Protein AF-A0A2T5YHQ6-F1 (afdb_monomer_lite)

Foldseek 3Di:
DVPPVVVVVVVVVVVVVVVLVPDDPCVNVPCDDDDHFPKDFDDDDCFKTWIARVVLLEIEIAGSAADDLVRVVVSVVSVLVCQLVSLGQYYEHECAHHDADDPVSLVVCLVVLLVSQQNGNHAEYEYAYDPVNVVVVVPDPRVVSSCVRHDDHDYDYDPDPVVSVVVSSVD

Organism: NCBI:txid1649266

Radius of gyration: 17.66 Å; chains: 1; bounding box: 57×45×40 Å

Sequence (171 aa):
MADRADNLKRRTEEDNARADRNYMPEACMAVAGKGNAERELLYHTDYVDVFYDKPNHLLLVCWRRSVKSHEYRDGIEEIGRHLLRLDVEKLLVNNQRMGVLTMDDQGWLAKISIEVISKSHLKYLAIVSSTDALQQMTNEVLDKRVKVETPPFITQYFLSEEDALEWLVAA

pLDDT: mean 79.05, std 19.51, range [37.53, 97.56]

Structure (mmCIF, N/CA/C/O backbone):
data_AF-A0A2T5YHQ6-F1
#
_entry.id   AF-A0A2T5YHQ6-F1
#
loop_
_atom_site.group_PDB
_atom_site.id
_atom_site.type_symbol
_atom_site.label_atom_id
_atom_site.label_alt_id
_atom_site.label_comp_id
_atom_site.label_asym_id
_atom_site.label_entity_id
_atom_site.label_seq_id
_atom_site.pdbx_PDB_ins_code
_atom_site.Cartn_x
_atom_site.Cartn_y
_atom_site.Cartn_z
_atom_site.occupancy
_atom_site.B_iso_or_equiv
_atom_site.auth_seq_id
_atom_site.auth_comp_id
_atom_site.auth_asym_id
_atom_site.auth_atom_id
_atom_site.pdbx_PDB_model_num
ATOM 1 N N . MET A 1 1 ? 41.956 -27.500 -10.173 1.00 53.03 1 MET A N 1
ATOM 2 C CA . MET A 1 1 ? 41.540 -26.460 -9.201 1.00 53.03 1 MET A CA 1
ATOM 3 C C . MET A 1 1 ? 40.264 -25.702 -9.602 1.00 53.03 1 MET A C 1
ATOM 5 O O . MET A 1 1 ? 39.773 -24.951 -8.774 1.00 53.03 1 MET A O 1
ATOM 9 N N . ALA A 1 2 ? 39.686 -25.914 -10.797 1.00 53.53 2 ALA A N 1
ATOM 10 C CA . ALA A 1 2 ? 38.463 -25.225 -11.242 1.00 53.53 2 ALA A CA 1
ATOM 11 C C . ALA A 1 2 ? 37.151 -25.759 -10.612 1.00 53.53 2 ALA A C 1
ATOM 13 O O . ALA A 1 2 ? 36.209 -25.003 -10.424 1.00 53.53 2 ALA A O 1
ATOM 14 N N . ASP A 1 3 ? 37.117 -27.025 -10.186 1.00 55.47 3 ASP A N 1
ATOM 15 C CA . ASP A 1 3 ? 35.894 -27.704 -9.705 1.00 55.47 3 ASP A CA 1
ATOM 16 C C . A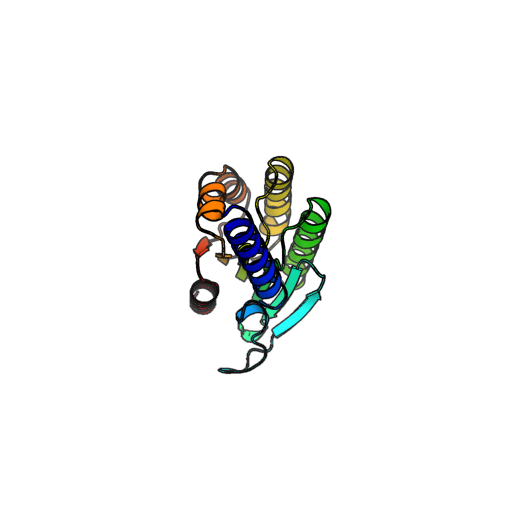SP A 1 3 ? 35.373 -27.241 -8.330 1.00 55.47 3 ASP A C 1
ATOM 18 O O . ASP A 1 3 ? 34.228 -27.484 -7.943 1.00 55.47 3 ASP A O 1
ATOM 22 N N . ARG A 1 4 ? 36.237 -26.596 -7.537 1.00 50.28 4 ARG A N 1
ATOM 23 C CA . ARG A 1 4 ? 35.934 -26.247 -6.141 1.00 50.28 4 ARG A CA 1
ATOM 24 C C . ARG A 1 4 ? 35.221 -24.898 -6.015 1.00 50.28 4 ARG A C 1
ATOM 26 O O . ARG A 1 4 ? 34.475 -24.704 -5.063 1.00 50.28 4 ARG A O 1
ATOM 33 N N . ALA A 1 5 ? 35.429 -23.999 -6.979 1.00 53.12 5 ALA A N 1
ATOM 34 C CA . ALA A 1 5 ? 34.783 -22.688 -7.028 1.00 53.12 5 ALA A CA 1
ATOM 35 C C . ALA A 1 5 ? 33.346 -22.776 -7.572 1.00 53.12 5 ALA A C 1
ATOM 37 O O . ALA A 1 5 ? 32.450 -22.130 -7.031 1.00 53.12 5 ALA A O 1
ATOM 38 N N . ASP A 1 6 ? 33.109 -23.640 -8.565 1.00 51.34 6 ASP A N 1
ATOM 39 C CA . ASP A 1 6 ? 31.773 -23.865 -9.135 1.00 51.34 6 ASP A CA 1
ATOM 40 C C . ASP A 1 6 ? 30.829 -24.575 -8.159 1.00 51.34 6 ASP A C 1
ATOM 42 O O . ASP A 1 6 ? 29.656 -24.219 -8.056 1.00 51.34 6 ASP A O 1
ATOM 46 N N . ASN A 1 7 ? 31.341 -25.525 -7.369 1.00 48.97 7 ASN A N 1
ATOM 47 C CA . ASN A 1 7 ? 30.550 -26.172 -6.318 1.00 48.97 7 ASN A CA 1
ATOM 48 C C . ASN A 1 7 ? 30.208 -25.231 -5.156 1.00 48.97 7 ASN A C 1
ATOM 50 O O . ASN A 1 7 ? 29.180 -25.418 -4.507 1.00 48.97 7 ASN A O 1
ATOM 54 N N . LEU A 1 8 ? 31.047 -24.224 -4.888 1.00 52.62 8 LEU A N 1
ATOM 55 C CA . LEU A 1 8 ? 30.758 -23.231 -3.857 1.00 52.62 8 LEU A CA 1
ATOM 56 C C . LEU A 1 8 ? 29.667 -22.265 -4.333 1.00 52.62 8 LEU A C 1
ATOM 58 O O . LEU A 1 8 ? 28.726 -22.034 -3.589 1.00 52.62 8 LEU A O 1
ATOM 62 N N . LYS A 1 9 ? 29.726 -21.794 -5.589 1.00 52.31 9 LYS A N 1
ATOM 63 C CA . LYS A 1 9 ? 28.672 -20.949 -6.181 1.00 52.31 9 LYS A CA 1
ATOM 64 C C . LYS A 1 9 ? 27.309 -21.638 -6.228 1.00 52.31 9 LYS A C 1
ATOM 66 O O . LYS A 1 9 ? 26.334 -21.041 -5.790 1.00 52.31 9 LYS A O 1
ATOM 71 N N . ARG A 1 10 ? 27.249 -22.899 -6.676 1.00 51.75 10 ARG A N 1
ATOM 72 C CA . ARG A 1 10 ? 25.983 -23.654 -6.730 1.0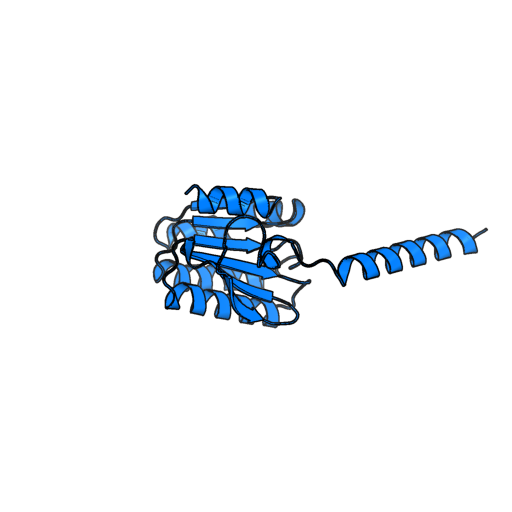0 51.75 10 ARG A CA 1
ATOM 73 C C . ARG A 1 10 ? 25.371 -23.868 -5.349 1.00 51.75 10 ARG A C 1
ATOM 75 O O . ARG A 1 10 ? 24.165 -23.741 -5.207 1.00 51.75 10 ARG A O 1
ATOM 82 N N . ARG A 1 11 ? 26.192 -24.118 -4.321 1.00 48.19 11 ARG A N 1
ATOM 83 C CA . ARG A 1 11 ? 25.707 -24.220 -2.936 1.00 48.19 11 ARG A CA 1
ATOM 84 C C . ARG A 1 11 ? 25.167 -22.895 -2.406 1.00 48.19 11 ARG A C 1
ATOM 86 O O . ARG A 1 11 ? 24.117 -22.900 -1.784 1.00 48.19 11 ARG A O 1
ATOM 93 N N . THR A 1 12 ? 25.822 -21.770 -2.694 1.00 51.66 12 THR A N 1
ATOM 94 C CA . THR A 1 12 ? 25.329 -20.448 -2.271 1.00 51.66 12 THR A CA 1
ATOM 95 C C . THR A 1 12 ? 24.036 -20.055 -2.994 1.00 51.66 12 THR A C 1
ATOM 97 O O . THR A 1 12 ? 23.150 -19.462 -2.386 1.00 51.66 12 THR A O 1
ATOM 100 N N . GLU A 1 13 ? 23.895 -20.406 -4.275 1.00 43.31 13 GLU A N 1
ATOM 101 C CA . GLU A 1 13 ? 22.670 -20.180 -5.058 1.00 43.31 13 GLU A CA 1
ATOM 102 C C . GLU A 1 13 ? 21.512 -21.079 -4.591 1.00 43.31 13 GLU A C 1
ATOM 104 O O . GLU A 1 13 ? 20.376 -20.616 -4.486 1.00 43.31 13 GLU A O 1
ATOM 109 N N . GLU A 1 14 ? 21.788 -22.339 -4.241 1.00 44.69 14 GLU A N 1
ATOM 110 C CA . GLU A 1 14 ? 20.797 -23.270 -3.686 1.00 44.69 14 GLU A CA 1
ATOM 111 C C . GLU A 1 14 ? 20.388 -22.924 -2.245 1.00 44.69 14 GLU A C 1
ATOM 113 O O . GLU A 1 14 ? 19.212 -23.076 -1.901 1.00 44.69 14 GLU A O 1
ATOM 118 N N . ASP A 1 15 ? 21.313 -22.415 -1.425 1.00 42.19 15 ASP A N 1
ATOM 119 C CA . ASP A 1 15 ? 21.030 -21.938 -0.066 1.00 42.19 15 ASP A CA 1
ATOM 120 C C . ASP A 1 15 ? 20.233 -20.620 -0.086 1.00 42.19 15 ASP A C 1
ATOM 122 O O . ASP A 1 15 ? 19.255 -20.503 0.655 1.00 42.19 15 ASP A O 1
ATOM 126 N N . ASN A 1 16 ? 20.527 -19.685 -1.002 1.00 41.44 16 ASN A N 1
ATOM 127 C CA . ASN A 1 16 ? 19.680 -18.501 -1.231 1.00 41.44 16 ASN A CA 1
ATOM 128 C C . ASN A 1 16 ? 18.282 -18.890 -1.744 1.00 41.44 16 ASN A C 1
ATOM 130 O O . ASN A 1 16 ? 17.273 -18.399 -1.241 1.00 41.44 16 ASN A O 1
ATOM 134 N N . ALA A 1 17 ? 18.190 -19.847 -2.674 1.00 40.62 17 ALA A N 1
ATOM 135 C CA . ALA A 1 17 ? 16.908 -20.351 -3.173 1.00 40.62 17 ALA A CA 1
ATOM 136 C C . ALA A 1 17 ? 16.123 -21.186 -2.138 1.00 40.62 17 ALA A C 1
ATOM 138 O O . ALA A 1 17 ? 14.933 -21.469 -2.329 1.00 40.62 17 ALA A O 1
ATOM 139 N N . ARG A 1 18 ? 16.764 -21.652 -1.058 1.00 38.84 18 ARG A N 1
ATOM 140 C CA . ARG A 1 18 ? 16.097 -22.286 0.093 1.00 38.84 18 ARG A CA 1
ATOM 141 C C . ARG A 1 18 ? 15.674 -21.269 1.148 1.00 38.84 18 ARG A C 1
ATOM 143 O O . ARG A 1 18 ? 14.595 -21.442 1.707 1.00 38.84 18 ARG A O 1
ATOM 150 N N . ALA A 1 19 ? 16.458 -20.215 1.369 1.00 41.81 19 ALA A N 1
ATOM 151 C CA . ALA A 1 19 ? 16.117 -19.126 2.283 1.00 41.81 19 ALA A CA 1
ATOM 152 C C . ALA A 1 19 ? 14.881 -18.332 1.817 1.00 41.81 19 ALA A C 1
ATOM 154 O O . ALA A 1 19 ? 14.077 -17.909 2.645 1.00 41.81 19 ALA A O 1
ATOM 155 N N . ASP A 1 20 ? 14.660 -18.214 0.505 1.00 44.91 20 ASP A N 1
ATOM 156 C CA . ASP A 1 20 ? 13.529 -17.445 -0.030 1.00 44.91 20 ASP A CA 1
ATOM 157 C C . ASP A 1 20 ? 12.180 -18.168 -0.036 1.00 44.91 20 ASP A C 1
ATOM 159 O O . ASP A 1 20 ? 11.138 -17.510 -0.043 1.00 44.91 20 ASP A O 1
ATOM 163 N N . ARG A 1 21 ? 12.171 -19.507 0.007 1.00 41.78 21 ARG A N 1
ATOM 164 C CA . ARG A 1 21 ? 10.930 -20.297 -0.099 1.00 41.78 21 ARG A CA 1
ATOM 165 C C . ARG A 1 21 ? 10.080 -20.323 1.171 1.00 41.78 21 ARG A C 1
ATOM 167 O O . ARG A 1 21 ? 8.898 -20.627 1.069 1.00 41.78 21 ARG A O 1
ATOM 174 N N . ASN A 1 22 ? 10.657 -19.982 2.324 1.00 41.16 22 ASN A N 1
ATOM 175 C CA . ASN A 1 22 ? 9.983 -20.059 3.627 1.00 41.16 22 ASN A CA 1
ATOM 176 C C . ASN A 1 22 ? 9.964 -18.739 4.408 1.00 41.16 22 ASN A C 1
ATOM 178 O O . ASN A 1 22 ? 9.472 -18.715 5.534 1.00 41.16 22 ASN A O 1
ATOM 182 N N . TYR A 1 23 ? 10.484 -17.646 3.849 1.00 44.41 23 TYR A N 1
ATOM 183 C CA . TYR A 1 23 ? 10.373 -16.349 4.504 1.00 44.41 23 TYR A CA 1
ATOM 184 C C . TYR A 1 23 ? 9.002 -15.749 4.193 1.00 44.41 23 TYR A C 1
ATOM 186 O O . TYR A 1 23 ? 8.741 -15.217 3.113 1.00 44.41 23 TYR A O 1
ATOM 194 N N . MET A 1 24 ? 8.120 -15.874 5.170 1.00 50.84 24 MET A N 1
ATOM 195 C CA . MET A 1 24 ? 6.935 -15.047 5.301 1.00 50.84 24 MET A CA 1
ATOM 196 C C . MET A 1 24 ? 7.305 -13.902 6.256 1.00 50.84 24 MET A C 1
ATOM 198 O O . MET A 1 24 ? 7.777 -14.210 7.353 1.00 50.84 24 MET A O 1
ATOM 202 N N . PRO A 1 25 ? 7.134 -12.619 5.894 1.00 55.16 25 PRO A N 1
ATOM 203 C CA . PRO A 1 25 ? 7.407 -11.527 6.826 1.00 55.16 25 PRO A CA 1
ATOM 204 C C . PRO A 1 25 ? 6.571 -11.691 8.104 1.00 55.16 25 PRO A C 1
ATOM 206 O O . PRO A 1 25 ? 5.389 -12.041 8.034 1.00 55.16 25 PRO A O 1
ATOM 209 N N . GLU A 1 26 ? 7.180 -11.468 9.271 1.00 53.34 26 GLU A N 1
ATOM 210 C CA . GLU A 1 26 ? 6.543 -11.735 10.568 1.00 53.34 26 GLU A CA 1
ATOM 211 C C . GLU A 1 26 ? 5.263 -10.929 10.766 1.00 53.34 26 GLU A C 1
ATOM 213 O O . GLU A 1 26 ? 4.309 -11.456 11.320 1.00 53.34 26 GLU A O 1
ATOM 218 N N . ALA A 1 27 ? 5.170 -9.704 10.253 1.00 53.12 27 ALA A N 1
ATOM 219 C CA . ALA A 1 27 ? 3.961 -8.903 10.387 1.00 53.12 27 ALA A CA 1
ATOM 220 C C . ALA A 1 27 ? 2.851 -9.277 9.378 1.00 53.12 27 ALA A C 1
ATOM 222 O O . ALA A 1 27 ? 1.677 -9.081 9.694 1.00 53.12 27 ALA A O 1
ATOM 223 N N . CYS A 1 28 ? 3.167 -9.973 8.283 1.00 49.28 28 CYS A N 1
ATOM 224 C CA . CYS A 1 28 ? 2.183 -10.674 7.446 1.00 49.28 28 CYS A CA 1
ATOM 225 C C . CYS A 1 28 ? 1.721 -12.004 8.081 1.00 49.28 28 CYS A C 1
ATOM 227 O O . CYS A 1 28 ? 0.641 -12.499 7.771 1.00 49.28 28 CYS A O 1
ATOM 229 N N . MET A 1 29 ? 2.522 -12.591 8.981 1.00 51.12 29 MET A N 1
ATOM 230 C CA . MET A 1 29 ? 2.200 -13.831 9.704 1.00 51.12 29 MET A CA 1
ATOM 231 C C . MET A 1 29 ? 1.695 -13.640 11.128 1.00 51.12 29 MET A C 1
ATOM 233 O O . MET A 1 29 ? 1.198 -14.613 11.691 1.00 51.12 29 MET A O 1
ATOM 237 N N . ALA A 1 30 ? 1.838 -12.457 11.729 1.00 45.12 30 ALA A N 1
ATOM 238 C CA . ALA A 1 30 ? 1.505 -12.207 13.127 1.00 45.12 30 ALA A CA 1
ATOM 239 C C . ALA A 1 30 ? -0.015 -12.202 13.321 1.00 45.12 30 ALA A C 1
ATOM 241 O O . ALA A 1 30 ? -0.662 -11.177 13.528 1.00 45.12 30 ALA A O 1
ATOM 242 N N . VAL A 1 31 ? -0.578 -13.399 13.250 1.00 45.91 31 VAL A N 1
ATOM 243 C CA . VAL A 1 31 ? -1.775 -13.826 13.936 1.00 45.91 31 VAL A CA 1
ATOM 244 C C . VAL A 1 31 ? -1.252 -14.440 15.235 1.00 45.91 31 VAL A C 1
ATOM 246 O O . VAL A 1 31 ? -0.733 -15.550 15.242 1.00 45.91 31 VAL A O 1
ATOM 249 N N . ALA A 1 32 ? -1.380 -13.680 16.323 1.00 41.69 32 ALA A N 1
ATOM 250 C CA . ALA A 1 32 ? -1.079 -14.041 17.714 1.00 41.69 32 ALA A CA 1
ATOM 251 C C . ALA A 1 32 ? 0.362 -13.835 18.241 1.00 41.69 32 ALA A C 1
ATOM 253 O O . ALA A 1 32 ? 1.289 -14.586 17.951 1.00 41.69 32 ALA A O 1
ATOM 254 N N . GLY A 1 33 ? 0.470 -12.882 19.181 1.00 38.56 33 GLY A N 1
ATOM 255 C CA . GLY A 1 33 ? 1.536 -12.778 20.188 1.00 38.56 33 GLY A CA 1
ATOM 256 C C . GLY A 1 33 ? 2.363 -11.499 20.040 1.00 38.56 33 GLY A C 1
ATOM 257 O O . GLY A 1 33 ? 3.448 -11.537 19.490 1.00 38.56 33 GLY A O 1
ATOM 258 N N . LYS A 1 34 ? 1.922 -10.316 20.470 1.00 37.53 34 LYS A N 1
ATOM 259 C CA . LYS A 1 34 ? 1.507 -9.904 21.819 1.00 37.53 34 LYS A CA 1
ATOM 260 C C . LYS A 1 34 ? 0.511 -8.748 21.674 1.00 37.53 34 LYS A C 1
ATOM 262 O O . LYS A 1 34 ? 0.848 -7.717 21.110 1.00 37.53 34 LYS A O 1
ATOM 267 N N . GLY A 1 35 ? -0.697 -8.923 22.202 1.00 40.59 35 GLY A N 1
ATOM 268 C CA . GLY A 1 35 ? -1.836 -8.049 21.916 1.00 40.59 35 GLY A CA 1
ATOM 269 C C . GLY A 1 35 ? -2.701 -8.676 20.827 1.00 40.59 35 GLY A C 1
ATOM 270 O O . GLY A 1 35 ? -2.203 -9.166 19.822 1.00 40.59 35 GLY A O 1
ATOM 271 N N . ASN A 1 36 ? -3.994 -8.775 21.088 1.00 46.09 36 ASN A N 1
ATOM 272 C CA . ASN A 1 36 ? -4.959 -9.561 20.331 1.00 46.09 36 ASN A CA 1
ATOM 273 C C . ASN A 1 36 ? -5.259 -8.907 18.962 1.00 46.09 36 ASN A C 1
ATOM 275 O O . ASN A 1 36 ? -6.294 -8.267 18.803 1.00 46.09 36 ASN A O 1
ATOM 279 N N . ALA A 1 37 ? -4.335 -8.984 18.000 1.00 56.97 37 ALA A N 1
ATOM 280 C CA . ALA A 1 37 ? -4.539 -8.438 16.661 1.00 56.97 37 ALA A CA 1
ATOM 281 C C . ALA A 1 37 ? -5.502 -9.347 15.880 1.00 56.97 37 ALA A C 1
ATOM 283 O O . ALA A 1 37 ? -5.106 -10.366 15.313 1.00 56.97 37 ALA A O 1
ATOM 284 N N . GLU A 1 38 ? -6.788 -8.994 15.885 1.00 74.56 38 GLU A N 1
ATOM 285 C CA . GLU A 1 38 ? -7.804 -9.596 15.020 1.00 74.56 38 GLU A CA 1
ATOM 286 C C . GLU A 1 38 ? -7.553 -9.170 13.568 1.00 74.56 38 GLU A C 1
ATOM 288 O O . GLU A 1 38 ? -8.143 -8.211 13.062 1.00 74.56 38 GLU A O 1
ATOM 293 N N . ARG A 1 39 ? -6.630 -9.875 12.908 1.00 86.81 39 ARG A N 1
ATOM 294 C CA . ARG A 1 39 ? -6.340 -9.706 11.485 1.00 86.81 39 ARG A CA 1
ATOM 295 C C . ARG A 1 39 ? -7.136 -10.706 10.663 1.00 86.81 39 ARG A C 1
ATOM 297 O O . ARG A 1 39 ? -7.092 -11.909 10.908 1.00 86.81 39 ARG A O 1
ATOM 304 N N . GLU A 1 40 ? -7.855 -10.195 9.677 1.00 92.19 40 GLU A N 1
ATOM 305 C CA . GLU A 1 40 ? -8.636 -10.982 8.729 1.00 92.19 40 GLU A CA 1
ATOM 306 C C . GLU A 1 40 ? -7.914 -11.023 7.380 1.00 92.19 40 GLU A C 1
ATOM 308 O O . GLU A 1 40 ? -7.621 -9.975 6.808 1.00 92.19 40 GLU A O 1
ATOM 313 N N . LEU A 1 41 ? -7.628 -12.221 6.865 1.00 94.06 41 LEU A N 1
ATOM 314 C CA . LEU A 1 41 ? -7.098 -12.398 5.512 1.00 94.06 41 LEU A CA 1
ATOM 315 C C . LEU A 1 41 ? -8.225 -12.166 4.497 1.00 94.06 41 LEU A C 1
ATOM 317 O O . LEU A 1 41 ? -9.201 -12.914 4.474 1.00 94.06 41 LEU A O 1
ATOM 321 N N . LEU A 1 42 ? -8.082 -11.139 3.663 1.00 95.44 42 LEU A N 1
ATOM 322 C CA . LEU A 1 42 ? -9.085 -10.744 2.671 1.00 95.44 42 LEU A CA 1
ATOM 323 C C . LEU A 1 42 ? -8.795 -11.297 1.278 1.00 95.44 42 LEU A C 1
ATOM 325 O O . LEU A 1 42 ? -9.724 -11.624 0.542 1.00 95.44 42 LEU A O 1
ATOM 329 N N . TYR A 1 43 ? -7.514 -11.381 0.920 1.00 95.69 43 TYR A N 1
ATOM 330 C CA . TYR A 1 43 ? -7.062 -11.832 -0.389 1.00 95.69 43 TYR A CA 1
ATOM 331 C C . TYR A 1 43 ? -5.723 -12.551 -0.263 1.00 95.69 43 TYR A C 1
ATOM 333 O O . TYR A 1 43 ? -4.847 -12.110 0.481 1.00 95.69 43 TYR A O 1
ATOM 341 N N . HIS A 1 44 ? -5.583 -13.662 -0.983 1.00 94.94 44 HIS A N 1
ATOM 342 C CA . HIS A 1 44 ? -4.392 -14.500 -0.960 1.00 94.94 44 HIS A CA 1
ATOM 343 C C . HIS A 1 44 ? -4.099 -15.060 -2.346 1.00 94.94 44 HIS A C 1
ATOM 345 O O . HIS A 1 44 ? -4.950 -15.714 -2.956 1.00 94.94 44 HIS A O 1
ATOM 351 N N . THR A 1 45 ? -2.863 -14.867 -2.793 1.00 95.69 45 THR A N 1
ATOM 352 C CA . THR A 1 45 ? -2.271 -15.560 -3.937 1.00 95.69 45 THR A CA 1
ATOM 353 C C . THR A 1 45 ? -0.860 -16.024 -3.597 1.00 95.69 45 THR A C 1
ATOM 355 O O . THR A 1 45 ? -0.326 -15.774 -2.516 1.00 95.69 45 THR A O 1
ATOM 358 N N . ASP A 1 46 ? -0.198 -16.679 -4.548 1.00 94.00 46 ASP A N 1
ATOM 359 C CA . ASP A 1 46 ? 1.220 -16.999 -4.421 1.00 94.00 46 ASP A CA 1
ATOM 360 C C . ASP A 1 46 ? 2.130 -15.752 -4.480 1.00 94.00 46 ASP A C 1
ATOM 362 O O . ASP A 1 46 ? 3.316 -15.855 -4.162 1.00 94.00 46 ASP A O 1
ATOM 366 N N . TYR A 1 47 ? 1.596 -14.579 -4.852 1.00 92.94 47 TYR A N 1
ATOM 367 C CA . TYR A 1 47 ? 2.349 -13.333 -5.010 1.00 92.94 47 TYR A CA 1
ATOM 368 C C . TYR A 1 47 ? 1.956 -12.192 -4.069 1.00 92.94 47 TYR A C 1
ATOM 370 O O . TYR A 1 47 ? 2.802 -11.330 -3.832 1.00 92.94 47 TYR A O 1
ATOM 378 N N . VAL A 1 48 ? 0.742 -12.160 -3.515 1.00 95.88 48 VAL A N 1
ATOM 379 C CA . VAL A 1 48 ? 0.324 -11.104 -2.582 1.00 95.88 48 VAL A CA 1
ATOM 380 C C . VAL A 1 48 ? -0.650 -11.624 -1.531 1.00 95.88 48 VAL A C 1
ATOM 382 O O . VAL A 1 48 ? -1.539 -12.421 -1.829 1.00 95.88 48 VAL A O 1
ATOM 385 N N . ASP A 1 49 ? -0.490 -11.123 -0.311 1.00 95.81 49 ASP A N 1
ATOM 386 C CA . ASP A 1 49 ? -1.478 -11.245 0.757 1.00 95.81 49 ASP A CA 1
ATOM 387 C C . ASP A 1 49 ? -2.038 -9.868 1.111 1.00 95.81 49 ASP A C 1
ATOM 389 O O . ASP A 1 49 ? -1.296 -8.881 1.155 1.00 95.81 49 ASP A O 1
ATOM 393 N N . VAL A 1 50 ? -3.338 -9.812 1.400 1.00 96.25 50 VAL A N 1
ATOM 394 C CA . VAL A 1 50 ? -4.011 -8.612 1.905 1.00 96.25 50 VAL A CA 1
ATOM 395 C C . VAL A 1 50 ? -4.743 -8.950 3.194 1.00 96.25 50 VAL A C 1
ATOM 397 O O . VAL A 1 50 ? -5.626 -9.812 3.210 1.00 96.25 50 VAL A O 1
ATOM 400 N N . PHE A 1 51 ? -4.413 -8.235 4.264 1.00 95.69 51 PHE A N 1
ATOM 401 C CA . PHE A 1 51 ? -5.021 -8.395 5.580 1.00 95.69 51 PHE A CA 1
ATOM 402 C C . PHE A 1 51 ? -5.722 -7.120 6.017 1.00 95.69 51 PHE A C 1
ATOM 404 O O . PHE A 1 51 ? -5.265 -6.017 5.725 1.00 95.69 51 PHE A O 1
ATOM 411 N N . TYR A 1 52 ? -6.789 -7.276 6.788 1.00 95.31 52 TYR A N 1
ATOM 412 C CA . TYR A 1 52 ? -7.428 -6.184 7.501 1.00 95.31 52 TYR A CA 1
ATOM 413 C C . TYR A 1 52 ? -7.251 -6.345 9.003 1.00 95.31 52 TYR A C 1
ATOM 415 O O . TYR A 1 52 ? -7.710 -7.319 9.597 1.00 95.31 52 TYR A O 1
ATOM 423 N N . ASP A 1 53 ? -6.584 -5.371 9.605 1.00 93.31 53 ASP A N 1
ATOM 424 C CA . ASP A 1 53 ? -6.416 -5.225 11.041 1.00 93.31 53 ASP A CA 1
ATOM 425 C C . ASP A 1 53 ? -7.560 -4.354 11.570 1.00 93.31 53 ASP A C 1
ATOM 427 O O . ASP A 1 53 ? -7.545 -3.124 11.458 1.00 93.31 53 ASP A O 1
ATOM 431 N N . LYS A 1 54 ? -8.598 -5.022 12.092 1.00 90.62 54 LYS A N 1
ATOM 432 C CA . LYS A 1 54 ? -9.825 -4.370 12.574 1.00 90.62 54 LYS A CA 1
ATOM 433 C C . LYS A 1 54 ? -9.556 -3.373 13.703 1.00 90.62 54 LYS A C 1
ATOM 435 O O . LYS A 1 54 ? -10.052 -2.252 13.587 1.00 90.62 54 LYS A O 1
ATOM 440 N N . PRO A 1 55 ? -8.796 -3.721 14.764 1.00 90.75 55 PRO A N 1
ATOM 441 C CA . PRO A 1 55 ? -8.532 -2.793 15.863 1.00 90.75 55 PRO A CA 1
ATOM 442 C C . PRO A 1 55 ? -7.871 -1.487 15.423 1.00 90.75 55 PRO A C 1
ATOM 444 O O . PRO A 1 55 ? -8.195 -0.431 15.960 1.00 90.75 55 PRO A O 1
ATOM 447 N N . ASN A 1 56 ? -6.967 -1.557 14.443 1.00 90.88 56 ASN A N 1
ATOM 448 C CA . ASN A 1 56 ? -6.205 -0.400 13.975 1.00 90.88 56 ASN A CA 1
ATOM 449 C C . ASN A 1 56 ? -6.810 0.276 12.737 1.00 90.88 56 ASN A C 1
ATOM 451 O O . ASN A 1 56 ? -6.257 1.267 12.260 1.00 90.88 56 ASN A O 1
ATOM 455 N N . HIS A 1 57 ? -7.919 -0.258 12.215 1.00 93.12 57 HIS A N 1
ATOM 456 C CA . HIS A 1 57 ? -8.560 0.177 10.976 1.00 93.12 57 HIS A CA 1
ATOM 457 C C . HIS A 1 57 ? -7.554 0.333 9.819 1.00 93.12 57 HIS A C 1
ATOM 459 O O . HIS A 1 57 ? -7.473 1.362 9.146 1.00 93.12 57 HIS A O 1
ATOM 465 N N . LEU A 1 58 ? -6.741 -0.711 9.641 1.00 95.06 58 LEU A N 1
ATOM 466 C CA . LEU A 1 58 ? -5.542 -0.723 8.806 1.00 95.06 58 LEU A CA 1
ATOM 467 C C . LEU A 1 58 ? -5.602 -1.874 7.800 1.00 95.06 58 LEU A C 1
ATOM 469 O O . LEU A 1 58 ? -5.870 -3.018 8.167 1.00 95.06 58 LEU A O 1
ATOM 473 N N . LEU A 1 59 ? -5.296 -1.583 6.538 1.00 96.50 59 LEU A N 1
ATOM 474 C CA . LEU A 1 59 ? -5.054 -2.598 5.515 1.00 96.50 59 LEU A CA 1
ATOM 475 C C . LEU A 1 59 ? -3.548 -2.867 5.392 1.00 96.50 59 LEU A C 1
ATOM 477 O O . LEU A 1 59 ? -2.755 -1.933 5.277 1.00 96.50 59 LEU A O 1
ATOM 481 N N . LEU A 1 60 ? -3.155 -4.138 5.404 1.00 96.00 60 LEU A N 1
ATOM 482 C CA . LEU A 1 60 ? -1.772 -4.572 5.228 1.00 96.00 60 LEU A CA 1
ATOM 483 C C . LEU A 1 60 ? -1.648 -5.343 3.922 1.00 96.00 60 LEU A C 1
ATOM 485 O O . LEU A 1 60 ? -2.433 -6.253 3.660 1.00 96.00 60 LEU A O 1
ATOM 489 N N . VAL A 1 61 ? -0.645 -4.993 3.128 1.00 96.00 61 VAL A N 1
ATOM 490 C CA . VAL A 1 61 ? -0.349 -5.617 1.842 1.00 96.00 61 VAL A CA 1
ATOM 491 C C . VAL A 1 61 ? 1.063 -6.164 1.870 1.00 96.00 61 VAL A C 1
ATOM 493 O O . VAL A 1 61 ? 2.009 -5.427 2.147 1.00 96.00 61 VAL A O 1
ATOM 496 N N . CYS A 1 62 ? 1.208 -7.434 1.511 1.00 94.62 62 CYS A N 1
ATOM 497 C CA . CYS A 1 62 ? 2.488 -8.122 1.514 1.00 94.62 62 CYS A CA 1
ATOM 498 C C . CYS A 1 62 ? 2.754 -8.785 0.168 1.00 94.62 62 CYS A C 1
ATOM 500 O O . CYS A 1 62 ? 2.157 -9.816 -0.142 1.00 94.62 62 CYS A O 1
ATOM 502 N N . TRP A 1 63 ? 3.680 -8.236 -0.619 1.00 93.88 63 TRP A N 1
ATOM 503 C CA . TRP A 1 63 ? 4.160 -8.913 -1.823 1.00 93.88 63 TRP A CA 1
ATOM 504 C C . TRP A 1 63 ? 5.128 -10.031 -1.435 1.00 93.88 63 TRP A C 1
ATOM 506 O O . TRP A 1 63 ? 6.057 -9.831 -0.654 1.00 93.88 63 TRP A O 1
ATOM 516 N N . ARG A 1 64 ? 4.905 -11.232 -1.969 1.00 91.75 64 ARG A N 1
ATOM 517 C CA . ARG A 1 64 ? 5.553 -12.476 -1.519 1.00 91.75 64 ARG A CA 1
ATOM 518 C C . ARG A 1 64 ? 6.758 -12.878 -2.364 1.00 91.75 64 ARG A C 1
ATOM 520 O O . ARG A 1 64 ? 7.609 -13.636 -1.903 1.00 91.75 64 ARG A O 1
ATOM 527 N N . ARG A 1 65 ? 6.813 -12.390 -3.601 1.00 92.44 65 ARG A N 1
ATOM 528 C CA . ARG A 1 65 ? 7.853 -12.668 -4.597 1.00 92.44 65 ARG A CA 1
ATOM 529 C C . ARG A 1 65 ? 7.846 -11.595 -5.677 1.00 92.44 65 ARG A C 1
ATOM 531 O O . ARG A 1 65 ? 6.905 -10.804 -5.749 1.00 92.44 65 ARG A O 1
ATOM 538 N N . SER A 1 66 ? 8.847 -11.636 -6.555 1.00 91.25 66 SER A N 1
ATOM 539 C CA . SER A 1 66 ? 8.850 -10.799 -7.748 1.00 91.25 66 SER A CA 1
ATOM 540 C C . SER A 1 66 ? 7.607 -11.078 -8.586 1.00 91.25 66 SER A C 1
ATOM 542 O O . SER A 1 66 ? 7.252 -12.244 -8.806 1.00 91.25 66 SER A O 1
ATOM 544 N N . VAL A 1 67 ? 6.957 -10.016 -9.054 1.00 92.19 67 VAL A N 1
ATOM 545 C CA . VAL A 1 67 ? 5.697 -10.100 -9.800 1.00 92.19 67 VAL A CA 1
ATOM 546 C C . VAL A 1 67 ? 5.858 -9.723 -11.260 1.00 92.19 67 VAL A C 1
ATOM 548 O O . VAL A 1 67 ? 6.706 -8.917 -11.640 1.00 92.19 6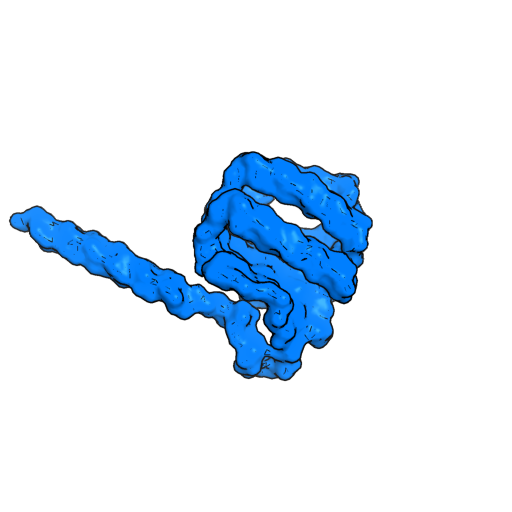7 VAL A O 1
ATOM 551 N N . LYS A 1 68 ? 5.013 -10.316 -12.099 1.00 95.44 68 LYS A N 1
ATOM 552 C CA . LYS A 1 68 ? 4.791 -9.865 -13.474 1.00 95.44 68 LYS A CA 1
ATOM 553 C C . LYS A 1 68 ? 3.779 -8.722 -13.477 1.00 95.44 68 LYS A C 1
ATOM 555 O O . LYS A 1 68 ? 2.941 -8.634 -12.588 1.00 95.44 68 LYS A O 1
ATOM 560 N N . SER A 1 69 ? 3.782 -7.908 -14.531 1.00 94.56 69 SER A N 1
ATOM 561 C CA . SER A 1 69 ? 2.877 -6.756 -14.652 1.00 94.56 69 SER A CA 1
ATOM 562 C C . SER A 1 69 ? 1.395 -7.096 -14.460 1.00 94.56 69 SER A C 1
ATOM 564 O O . SER A 1 69 ? 0.687 -6.329 -13.825 1.00 94.56 69 SER A O 1
ATOM 566 N N . HIS A 1 70 ? 0.912 -8.240 -14.961 1.00 97.25 70 HIS A N 1
ATOM 567 C CA . HIS A 1 70 ? -0.490 -8.629 -14.747 1.00 97.25 70 HIS A CA 1
ATOM 568 C C . HIS A 1 70 ? -0.772 -8.967 -13.276 1.00 97.25 70 HIS A C 1
ATOM 570 O O . HIS A 1 70 ? -1.704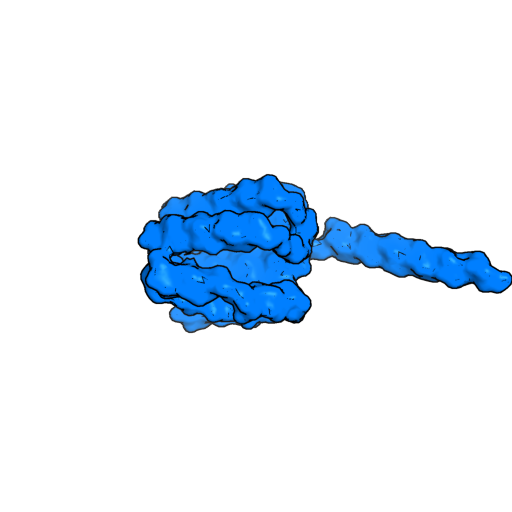 -8.420 -12.711 1.00 97.25 70 HIS A O 1
ATOM 576 N N . GLU A 1 71 ? 0.089 -9.756 -12.626 1.00 97.19 71 GLU A N 1
ATOM 577 C CA . GLU A 1 71 ? -0.035 -10.095 -11.198 1.00 97.19 71 GLU A CA 1
ATOM 578 C C . GLU A 1 71 ? 0.003 -8.836 -10.322 1.00 97.19 71 GLU A C 1
ATOM 580 O O . GLU A 1 71 ? -0.757 -8.712 -9.361 1.00 97.19 71 GLU A O 1
ATOM 585 N N . TYR A 1 72 ? 0.869 -7.882 -10.679 1.00 95.00 72 TYR A N 1
ATOM 586 C CA . TYR A 1 72 ? 0.964 -6.593 -10.007 1.00 95.00 72 TYR A CA 1
ATOM 587 C C . TYR A 1 72 ? -0.333 -5.789 -10.126 1.00 95.00 72 TYR A C 1
ATOM 589 O O . TYR A 1 72 ? -0.869 -5.325 -9.120 1.00 95.00 72 TYR A O 1
ATOM 597 N N . ARG A 1 73 ? -0.853 -5.636 -11.348 1.00 96.69 73 ARG A N 1
ATOM 598 C CA . ARG A 1 73 ? -2.079 -4.869 -11.595 1.00 96.69 73 ARG A CA 1
ATOM 599 C C . ARG A 1 73 ? -3.281 -5.507 -10.920 1.00 96.69 73 ARG A C 1
ATOM 601 O O . ARG A 1 73 ? -3.994 -4.804 -10.212 1.00 96.69 73 ARG A O 1
ATOM 608 N N . ASP A 1 74 ? -3.423 -6.823 -11.047 1.00 97.56 74 ASP A N 1
ATOM 609 C CA . ASP A 1 74 ? -4.477 -7.587 -10.382 1.00 97.56 74 ASP A CA 1
ATOM 610 C C . ASP A 1 74 ? -4.408 -7.368 -8.862 1.00 97.56 74 ASP A C 1
ATOM 612 O O . ASP A 1 74 ? -5.401 -7.015 -8.234 1.00 97.56 74 ASP A O 1
ATOM 616 N N . GLY A 1 75 ? -3.216 -7.480 -8.259 1.00 96.56 75 GLY A N 1
ATOM 617 C CA . GLY A 1 75 ? -3.032 -7.228 -6.828 1.00 96.56 75 GLY A CA 1
ATOM 618 C C . GLY A 1 75 ? -3.392 -5.797 -6.409 1.00 96.56 75 GLY A C 1
ATOM 619 O O . GLY A 1 75 ? -4.102 -5.611 -5.424 1.00 96.56 75 GLY A O 1
ATOM 620 N N . ILE A 1 76 ? -2.955 -4.779 -7.156 1.00 96.00 76 ILE A N 1
ATOM 621 C CA . ILE A 1 76 ? -3.273 -3.368 -6.872 1.00 96.00 76 ILE A CA 1
ATOM 622 C C . ILE A 1 76 ? -4.772 -3.082 -6.998 1.00 96.00 76 ILE A C 1
ATOM 624 O O . ILE A 1 76 ? -5.323 -2.347 -6.175 1.00 96.00 76 ILE A O 1
ATOM 628 N N . GLU A 1 77 ? -5.446 -3.667 -7.985 1.00 97.00 77 GLU A N 1
ATOM 629 C CA . GLU A 1 77 ? -6.895 -3.542 -8.129 1.00 97.00 77 GLU A CA 1
ATOM 630 C C . GLU A 1 77 ? -7.624 -4.155 -6.927 1.00 97.00 77 GLU A C 1
ATOM 632 O O . GLU A 1 77 ? -8.502 -3.506 -6.355 1.00 97.00 77 GLU A O 1
ATOM 637 N N . GLU A 1 78 ? -7.218 -5.342 -6.465 1.00 97.50 78 GLU A N 1
ATOM 638 C CA . GLU A 1 78 ? -7.778 -5.964 -5.257 1.00 97.50 78 GLU A CA 1
ATOM 639 C C . GLU A 1 78 ? -7.584 -5.107 -4.004 1.00 97.50 78 GLU A C 1
ATOM 641 O O . GLU A 1 78 ? -8.528 -4.884 -3.238 1.00 97.50 78 GLU A O 1
ATOM 646 N N . ILE A 1 79 ? -6.381 -4.563 -3.822 1.00 96.56 79 ILE A N 1
ATOM 647 C CA . ILE A 1 79 ? -6.066 -3.651 -2.718 1.00 96.56 79 ILE A CA 1
ATOM 648 C C . ILE A 1 79 ? -6.980 -2.426 -2.777 1.00 96.56 79 ILE A C 1
ATOM 650 O O . ILE A 1 79 ? -7.582 -2.066 -1.767 1.00 96.56 79 ILE A O 1
ATOM 654 N N . GLY A 1 80 ? -7.144 -1.820 -3.957 1.00 96.12 80 GLY A N 1
ATOM 655 C CA . GLY A 1 80 ? -8.029 -0.675 -4.156 1.00 96.12 80 GLY A CA 1
ATOM 656 C C . GLY A 1 80 ? -9.491 -0.990 -3.833 1.00 96.12 80 GLY A C 1
ATOM 657 O O . GLY A 1 80 ? -10.156 -0.200 -3.160 1.00 96.12 80 GLY A O 1
ATOM 658 N N . ARG A 1 81 ? -9.993 -2.169 -4.226 1.00 97.12 81 ARG A N 1
ATOM 659 C CA . ARG A 1 81 ? -11.353 -2.613 -3.868 1.00 97.12 81 ARG A CA 1
ATOM 660 C C . ARG A 1 81 ? -11.527 -2.743 -2.361 1.00 97.12 81 ARG A C 1
ATOM 662 O O . ARG A 1 81 ? -12.554 -2.319 -1.832 1.00 97.12 81 ARG A O 1
ATOM 669 N N . HIS A 1 82 ? -10.551 -3.317 -1.662 1.00 97.00 82 HIS A N 1
ATOM 670 C CA . HIS A 1 82 ? -10.611 -3.457 -0.210 1.00 97.00 82 HIS A CA 1
ATOM 671 C C . HIS A 1 82 ? -10.483 -2.121 0.516 1.00 97.00 82 HIS A C 1
ATOM 673 O O . HIS A 1 82 ? -11.255 -1.890 1.446 1.00 97.00 82 HIS A O 1
ATOM 679 N N . LEU A 1 83 ? -9.597 -1.236 0.051 1.00 95.44 83 LEU A N 1
ATOM 680 C CA . LEU A 1 83 ? -9.426 0.112 0.587 1.00 95.44 83 LEU A CA 1
ATOM 681 C C . LEU A 1 83 ? -10.750 0.888 0.557 1.00 95.44 83 LEU A C 1
ATOM 683 O O . LEU A 1 83 ? -11.180 1.410 1.579 1.00 95.44 83 LEU A O 1
ATOM 687 N N . LEU A 1 84 ? -11.430 0.893 -0.594 1.00 95.75 84 LEU A N 1
ATOM 688 C CA . LEU A 1 84 ? -12.703 1.597 -0.774 1.00 95.75 84 LEU A CA 1
ATOM 689 C C . LEU A 1 84 ? -13.862 0.939 -0.019 1.00 95.75 84 LEU A C 1
ATOM 691 O O . LEU A 1 84 ? -14.710 1.626 0.536 1.00 95.75 84 LEU A O 1
ATOM 695 N N . ARG A 1 85 ? -13.930 -0.398 -0.008 1.00 96.94 85 ARG A N 1
ATOM 696 C CA . ARG A 1 85 ? -15.041 -1.130 0.624 1.00 96.94 85 ARG A CA 1
ATOM 697 C C . ARG A 1 85 ? -15.014 -1.037 2.147 1.00 96.94 85 ARG A C 1
ATOM 699 O O . ARG A 1 85 ? -16.074 -1.019 2.765 1.00 96.94 85 ARG A O 1
ATOM 706 N N . LEU A 1 86 ? -13.823 -1.097 2.740 1.00 95.44 86 LEU A N 1
ATOM 707 C CA . LEU A 1 86 ? -13.641 -1.079 4.194 1.00 95.44 86 LEU A CA 1
ATOM 708 C C . LEU A 1 86 ? -13.486 0.327 4.756 1.00 95.44 86 LEU A C 1
ATOM 710 O O . LEU A 1 86 ? -13.571 0.486 5.968 1.00 95.44 86 LEU A O 1
ATOM 714 N N . ASP A 1 87 ? -13.279 1.301 3.874 1.00 94.00 87 ASP A N 1
ATOM 715 C CA . ASP A 1 87 ? -13.135 2.711 4.202 1.00 94.00 87 ASP A CA 1
ATOM 716 C C . ASP A 1 87 ? -11.981 3.019 5.166 1.00 94.00 87 ASP A C 1
ATOM 718 O O . ASP A 1 87 ? -12.068 3.894 6.020 1.00 94.00 87 ASP A O 1
ATOM 722 N N . VAL A 1 88 ? -10.884 2.266 5.034 1.00 94.12 88 VAL A N 1
ATOM 723 C CA . VAL A 1 88 ? -9.744 2.372 5.950 1.00 94.12 88 VAL A CA 1
ATOM 724 C C . VAL A 1 88 ? -8.961 3.665 5.748 1.00 94.12 88 VAL A C 1
ATOM 726 O O . VAL A 1 88 ? -8.745 4.137 4.630 1.00 94.12 88 VAL A O 1
ATOM 729 N N . GLU A 1 89 ? -8.435 4.188 6.851 1.00 95.44 89 GLU A N 1
ATOM 730 C CA . GLU A 1 89 ? -7.635 5.416 6.850 1.00 95.44 89 GLU A CA 1
ATOM 731 C C . GLU A 1 89 ? -6.131 5.143 6.726 1.00 95.44 89 GLU A C 1
ATOM 733 O O . GLU A 1 89 ? -5.338 6.062 6.495 1.00 95.44 89 GLU A O 1
ATOM 738 N N . LYS A 1 90 ? -5.722 3.884 6.903 1.00 96.56 90 LYS A N 1
ATOM 739 C CA . LYS A 1 90 ? -4.323 3.476 7.023 1.00 96.56 90 LYS A CA 1
ATOM 740 C C . LYS A 1 90 ? -4.026 2.315 6.081 1.00 96.56 90 LYS A C 1
ATOM 742 O O . LYS A 1 90 ? -4.783 1.342 6.022 1.00 96.56 90 LYS A O 1
ATOM 747 N N . LEU A 1 91 ? -2.905 2.408 5.373 1.00 96.38 91 LEU A N 1
ATOM 748 C CA . LEU A 1 91 ? -2.421 1.381 4.455 1.00 96.38 91 LEU A CA 1
ATOM 749 C C . LEU A 1 91 ? -0.925 1.145 4.668 1.00 96.38 91 LEU A C 1
ATOM 751 O O . LEU A 1 91 ? -0.127 2.079 4.581 1.00 96.38 91 LEU A O 1
ATOM 755 N N . LEU A 1 92 ? -0.547 -0.111 4.890 1.00 95.81 92 LEU A N 1
ATOM 756 C CA . LEU A 1 92 ? 0.834 -0.576 4.820 1.00 95.81 92 LEU A CA 1
ATOM 757 C C . LEU A 1 92 ? 1.031 -1.386 3.542 1.00 95.81 92 LEU A C 1
ATOM 759 O O . LEU A 1 92 ? 0.278 -2.322 3.281 1.00 95.81 92 LEU A O 1
ATOM 763 N N . VAL A 1 93 ? 2.076 -1.069 2.779 1.00 94.56 93 VAL A N 1
ATOM 764 C CA . VAL A 1 93 ? 2.491 -1.841 1.604 1.00 94.56 93 VAL A CA 1
ATOM 765 C C . VAL A 1 93 ? 3.933 -2.303 1.768 1.00 94.56 93 VAL A C 1
ATOM 767 O O . VAL A 1 93 ? 4.857 -1.491 1.717 1.00 94.56 93 VAL A O 1
ATOM 770 N N . ASN A 1 94 ? 4.137 -3.610 1.929 1.00 93.69 94 ASN A N 1
ATOM 771 C CA . ASN A 1 94 ? 5.458 -4.223 1.931 1.00 93.69 94 ASN A CA 1
ATOM 772 C C . ASN A 1 94 ? 5.833 -4.723 0.527 1.00 93.69 94 ASN A C 1
ATOM 774 O O . ASN A 1 94 ? 5.359 -5.761 0.061 1.00 93.69 94 ASN A O 1
ATOM 778 N N . ASN A 1 95 ? 6.726 -3.974 -0.121 1.00 91.38 95 ASN A N 1
ATOM 779 C CA . ASN A 1 95 ? 7.246 -4.212 -1.466 1.00 91.38 95 ASN A CA 1
ATOM 780 C C . ASN A 1 95 ? 8.611 -4.915 -1.481 1.00 91.38 95 ASN A C 1
ATOM 782 O O . ASN A 1 95 ? 9.154 -5.134 -2.563 1.00 91.38 95 ASN A O 1
ATOM 786 N N . GLN A 1 96 ? 9.189 -5.283 -0.331 1.00 88.50 96 GLN A N 1
ATOM 787 C CA . GLN A 1 96 ? 10.575 -5.774 -0.249 1.00 88.50 96 GLN A CA 1
ATOM 788 C C . GLN A 1 96 ? 10.863 -6.975 -1.161 1.00 88.50 96 GLN A C 1
ATOM 790 O O . GLN A 1 96 ? 11.994 -7.144 -1.612 1.00 88.50 96 GLN A O 1
ATOM 795 N N . ARG A 1 97 ? 9.846 -7.791 -1.456 1.00 88.88 97 ARG A N 1
ATOM 796 C CA . ARG A 1 97 ? 9.959 -8.963 -2.337 1.00 88.88 97 ARG A CA 1
ATOM 797 C C . ARG A 1 97 ? 9.350 -8.765 -3.719 1.00 88.88 97 ARG A C 1
ATOM 799 O O . ARG A 1 97 ? 9.517 -9.640 -4.552 1.00 88.88 97 ARG A O 1
ATOM 806 N N . MET A 1 98 ? 8.668 -7.651 -3.976 1.00 88.50 98 MET A N 1
ATOM 807 C CA . MET A 1 98 ? 7.904 -7.404 -5.209 1.00 88.50 98 MET A CA 1
ATOM 808 C C . MET A 1 98 ? 8.792 -7.305 -6.461 1.00 88.50 98 MET A C 1
ATOM 810 O O . MET A 1 98 ? 8.326 -7.515 -7.582 1.00 88.50 98 MET A O 1
ATOM 814 N N . GLY A 1 99 ? 10.079 -7.004 -6.275 1.00 85.19 99 GLY A N 1
ATOM 815 C CA . GLY A 1 99 ? 10.978 -6.633 -7.361 1.00 85.19 99 GLY A CA 1
ATOM 816 C C . GLY A 1 99 ? 10.762 -5.185 -7.811 1.00 85.19 99 GLY A C 1
ATOM 817 O O . GLY A 1 99 ? 10.105 -4.393 -7.137 1.00 85.19 99 GLY A O 1
ATOM 818 N N . VAL A 1 100 ? 11.357 -4.829 -8.949 1.00 82.81 100 VAL A N 1
ATOM 819 C CA . VAL A 1 100 ? 11.299 -3.474 -9.516 1.00 82.81 100 VAL A CA 1
ATOM 820 C C . VAL A 1 100 ? 10.132 -3.364 -10.497 1.00 82.81 100 VAL A C 1
ATOM 822 O O . VAL A 1 100 ? 9.940 -4.251 -11.330 1.00 82.81 100 VAL A O 1
ATOM 825 N N . LEU A 1 101 ? 9.373 -2.267 -10.423 1.00 83.50 101 LEU A N 1
ATOM 826 C CA . LEU A 1 101 ? 8.281 -1.993 -11.358 1.00 83.50 101 LEU A CA 1
ATOM 827 C C . LEU A 1 101 ? 8.801 -1.560 -12.727 1.00 83.50 101 LEU A C 1
ATOM 829 O O . LEU A 1 101 ? 9.797 -0.849 -12.844 1.00 83.50 101 LEU A O 1
ATOM 833 N N . THR A 1 102 ? 8.073 -1.946 -13.772 1.00 86.94 102 THR A N 1
ATOM 834 C CA . THR A 1 102 ? 8.299 -1.399 -15.111 1.00 86.94 102 THR A CA 1
ATOM 835 C C . THR A 1 102 ? 7.799 0.047 -15.187 1.00 86.94 102 THR A C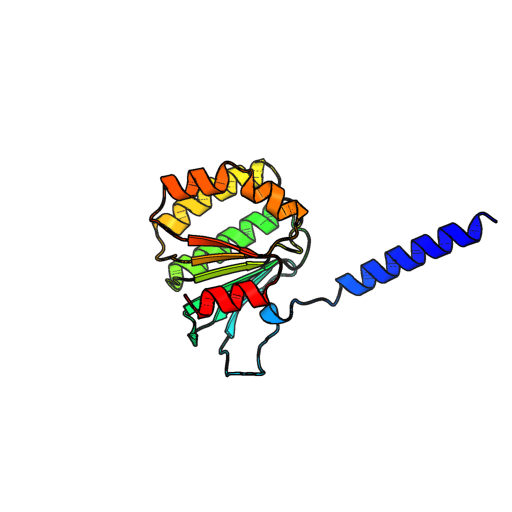 1
ATOM 837 O O . THR A 1 102 ? 6.879 0.430 -14.464 1.00 86.94 102 THR A O 1
ATOM 840 N N . MET A 1 103 ? 8.345 0.844 -16.110 1.00 85.06 103 MET A N 1
ATOM 841 C CA . MET A 1 103 ? 7.872 2.219 -16.348 1.00 85.06 103 MET A CA 1
ATOM 842 C C . MET A 1 103 ? 6.376 2.276 -16.699 1.00 85.06 103 MET A C 1
ATOM 844 O O . MET A 1 103 ? 5.667 3.188 -16.273 1.00 85.06 103 MET A O 1
ATOM 848 N N . ASP A 1 104 ? 5.885 1.288 -17.451 1.00 89.31 104 ASP A N 1
ATOM 849 C CA . ASP A 1 104 ? 4.472 1.196 -17.820 1.00 89.31 104 ASP A CA 1
ATOM 850 C C . ASP A 1 104 ? 3.590 0.955 -16.590 1.00 89.31 104 ASP A C 1
ATOM 852 O O . ASP A 1 104 ? 2.525 1.563 -16.456 1.00 89.31 104 ASP A O 1
ATOM 856 N N . ASP A 1 105 ? 4.042 0.105 -15.665 1.00 90.31 105 ASP A N 1
ATOM 857 C CA . ASP A 1 105 ? 3.319 -0.179 -14.426 1.00 90.31 105 ASP A CA 1
ATOM 858 C C . ASP A 1 105 ? 3.356 1.000 -13.452 1.00 90.31 105 ASP A C 1
ATOM 860 O O . ASP A 1 105 ? 2.350 1.262 -12.801 1.00 90.31 105 ASP A O 1
ATOM 864 N N . GLN A 1 106 ? 4.442 1.775 -13.406 1.00 86.25 106 GLN A N 1
ATOM 865 C CA . GLN A 1 106 ? 4.484 3.031 -12.648 1.00 86.25 106 GLN A CA 1
ATOM 866 C C . GLN A 1 106 ? 3.478 4.052 -13.197 1.00 86.25 106 GLN A C 1
ATOM 868 O O . GLN A 1 106 ? 2.701 4.647 -12.449 1.00 86.25 106 GLN A O 1
ATOM 873 N N . GLY A 1 107 ? 3.442 4.246 -14.520 1.00 86.94 107 GLY A N 1
ATOM 874 C CA . GLY A 1 107 ? 2.493 5.161 -15.158 1.00 86.94 107 GLY A CA 1
ATOM 875 C C . GLY A 1 107 ? 1.036 4.752 -14.922 1.00 86.94 107 GLY A C 1
ATOM 876 O O . GLY A 1 107 ? 0.183 5.601 -14.644 1.00 86.94 107 GLY A O 1
ATOM 877 N N . TRP A 1 108 ? 0.760 3.449 -14.991 1.00 91.19 108 TRP A N 1
ATOM 878 C CA . TRP A 1 108 ? -0.545 2.879 -14.670 1.00 91.19 108 TRP A CA 1
ATOM 879 C C . TRP A 1 108 ? -0.901 3.052 -13.186 1.00 91.19 108 TRP A C 1
ATOM 881 O O . TRP A 1 108 ? -2.002 3.520 -12.883 1.00 91.19 108 TRP A O 1
ATOM 891 N N . LEU A 1 109 ? 0.039 2.767 -12.278 1.00 90.06 109 LEU A N 1
ATOM 892 C CA . LEU A 1 109 ? -0.142 2.899 -10.834 1.00 90.06 109 LEU A CA 1
ATOM 893 C C . LEU A 1 109 ? -0.521 4.328 -10.462 1.00 90.06 109 LEU A C 1
ATOM 895 O O . LEU A 1 109 ? -1.508 4.514 -9.768 1.00 90.06 109 LEU A O 1
ATOM 899 N N . ALA A 1 110 ? 0.181 5.343 -10.978 1.00 86.75 110 ALA A N 1
ATOM 900 C CA . ALA A 1 110 ? -0.162 6.740 -10.699 1.00 86.75 110 ALA A CA 1
ATOM 901 C C . ALA A 1 110 ? -1.624 7.053 -11.043 1.00 86.75 110 ALA A C 1
ATOM 903 O O . ALA A 1 110 ? -2.315 7.716 -10.272 1.00 86.75 110 ALA A O 1
ATOM 904 N N . LYS A 1 111 ? -2.108 6.571 -12.194 1.00 88.44 111 LYS A N 1
ATOM 905 C CA . LYS A 1 111 ? -3.487 6.806 -12.634 1.00 88.44 111 LYS A CA 1
ATOM 906 C C . LYS A 1 111 ? -4.494 6.131 -11.699 1.00 88.44 111 LYS A C 1
ATOM 908 O O . LYS A 1 111 ? -5.454 6.778 -11.287 1.00 88.44 111 LYS A O 1
ATOM 913 N N . ILE A 1 112 ? -4.275 4.859 -11.370 1.00 89.69 112 ILE A N 1
ATOM 914 C CA . ILE A 1 112 ? -5.174 4.103 -10.491 1.00 89.69 112 ILE A CA 1
ATOM 915 C C . ILE A 1 112 ? -5.123 4.616 -9.054 1.00 89.69 112 ILE A C 1
ATOM 917 O O . ILE A 1 112 ? -6.171 4.775 -8.436 1.00 89.69 112 ILE A O 1
ATOM 921 N N . SER A 1 113 ? -3.944 4.957 -8.534 1.00 87.38 113 SER A N 1
ATOM 922 C CA . SER A 1 113 ? -3.800 5.550 -7.205 1.00 87.38 113 SER A CA 1
ATOM 923 C C . SER A 1 113 ? -4.573 6.859 -7.089 1.00 87.38 113 SER A C 1
ATOM 925 O O . SER A 1 113 ? -5.253 7.046 -6.090 1.00 87.38 113 SER A O 1
ATOM 927 N N . ILE A 1 114 ? -4.554 7.732 -8.105 1.00 87.88 114 ILE A N 1
ATOM 928 C CA . ILE A 1 114 ? -5.377 8.953 -8.097 1.00 87.88 114 ILE A CA 1
ATOM 929 C C . ILE A 1 114 ? -6.863 8.601 -7.998 1.00 87.88 114 ILE A C 1
ATOM 931 O O . ILE A 1 114 ? -7.578 9.148 -7.158 1.00 87.88 114 ILE A O 1
ATOM 935 N N . GLU A 1 115 ? -7.338 7.668 -8.823 1.00 90.25 115 GLU A N 1
ATOM 936 C CA . GLU A 1 115 ? -8.748 7.280 -8.831 1.00 90.25 115 GLU A CA 1
ATOM 937 C C . GLU A 1 115 ? -9.200 6.661 -7.501 1.00 90.25 115 GLU A C 1
ATOM 939 O O . GLU A 1 115 ? -10.272 6.997 -7.001 1.00 90.25 115 GLU A O 1
ATOM 944 N N . VAL A 1 116 ? -8.398 5.762 -6.936 1.00 92.44 116 VAL A N 1
ATOM 945 C CA . VAL A 1 116 ? -8.723 5.054 -5.696 1.00 92.44 116 VAL A CA 1
ATOM 946 C C . VAL A 1 116 ? -8.599 5.990 -4.497 1.00 92.44 116 VAL A C 1
ATOM 948 O O . VAL A 1 116 ? -9.535 6.095 -3.710 1.00 92.44 116 VAL A O 1
ATOM 951 N N . ILE A 1 117 ? -7.485 6.714 -4.369 1.00 90.25 117 ILE A N 1
ATOM 952 C CA . ILE A 1 117 ? -7.225 7.553 -3.194 1.00 90.25 117 ILE A CA 1
ATOM 953 C C . ILE A 1 117 ? -8.216 8.716 -3.133 1.00 90.25 117 ILE A C 1
ATOM 955 O O . ILE A 1 117 ? -8.741 8.995 -2.059 1.00 90.25 117 ILE A O 1
ATOM 959 N N . SER A 1 118 ? -8.552 9.341 -4.270 1.00 90.44 118 SER A N 1
ATOM 960 C CA . SER A 1 118 ? -9.540 10.435 -4.317 1.00 90.44 118 SER A CA 1
ATOM 961 C C . SER A 1 118 ? -10.949 10.035 -3.869 1.00 90.44 118 SER A C 1
ATOM 963 O O . SER A 1 118 ? -11.737 10.903 -3.499 1.00 90.44 118 SER A O 1
ATOM 965 N N . LYS A 1 119 ? -11.262 8.736 -3.888 1.00 93.38 119 LYS A N 1
ATOM 966 C CA . LYS A 1 119 ? -12.545 8.167 -3.455 1.00 93.38 119 LYS A CA 1
ATOM 967 C C . LYS A 1 119 ? -12.461 7.479 -2.087 1.00 93.38 119 LYS A C 1
ATOM 969 O O . LYS A 1 119 ? -13.460 6.921 -1.645 1.00 93.38 119 LYS A O 1
ATOM 974 N N . SER A 1 120 ? -11.292 7.485 -1.449 1.00 93.00 120 SER A N 1
ATOM 975 C CA . SER A 1 120 ? -11.038 6.841 -0.157 1.00 93.00 120 SER A CA 1
ATOM 976 C C .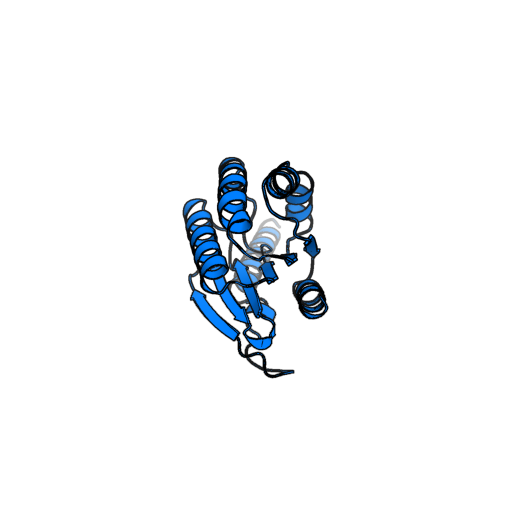 SER A 1 120 ? -10.852 7.869 0.959 1.00 93.00 120 SER A C 1
ATOM 978 O O . SER A 1 120 ? -10.558 9.034 0.687 1.00 93.00 120 SER A O 1
ATOM 980 N N . HIS A 1 121 ? -10.914 7.419 2.212 1.00 94.31 121 HIS A N 1
ATOM 981 C CA . HIS A 1 121 ? -10.505 8.205 3.379 1.00 94.31 121 HIS A CA 1
ATOM 982 C C . HIS A 1 121 ? -9.069 7.907 3.835 1.00 94.31 121 HIS A C 1
ATOM 984 O O . HIS A 1 121 ? -8.735 8.110 5.002 1.00 94.31 121 HIS A O 1
ATOM 990 N N . LEU A 1 122 ? -8.201 7.445 2.928 1.00 95.00 122 LEU A N 1
ATOM 991 C CA . LEU A 1 122 ? -6.800 7.183 3.244 1.00 95.00 122 LEU A CA 1
ATOM 992 C C . LEU A 1 122 ? -6.111 8.460 3.759 1.00 95.00 122 LEU A C 1
ATOM 994 O O . LEU A 1 122 ? -6.077 9.482 3.078 1.00 95.00 122 LEU A O 1
ATOM 998 N N . LYS A 1 123 ? -5.518 8.374 4.951 1.00 94.62 123 LYS A N 1
ATOM 999 C CA . LYS A 1 123 ? -4.756 9.449 5.604 1.00 94.62 123 LYS A CA 1
ATOM 1000 C C . LYS A 1 123 ? -3.276 9.113 5.737 1.00 94.62 123 LYS A C 1
ATOM 1002 O O . LYS A 1 123 ? -2.450 10.018 5.640 1.00 94.62 123 LYS A O 1
ATOM 1007 N N . TYR A 1 124 ? -2.940 7.836 5.934 1.00 95.56 124 TYR A N 1
ATOM 1008 C CA . TYR A 1 124 ? -1.571 7.389 6.191 1.00 95.56 124 TYR A CA 1
ATOM 1009 C C . TYR A 1 124 ? -1.197 6.198 5.311 1.00 95.56 124 TYR A C 1
ATOM 1011 O O . TYR A 1 124 ? -1.853 5.156 5.334 1.00 95.56 124 TYR A O 1
ATOM 1019 N N . LEU A 1 125 ? -0.111 6.352 4.558 1.00 94.44 125 LEU A N 1
ATOM 1020 C CA . LEU A 1 125 ? 0.468 5.328 3.701 1.00 94.44 125 LEU A CA 1
ATOM 1021 C C . LEU A 1 125 ? 1.899 5.035 4.153 1.00 94.44 125 LEU A C 1
ATOM 1023 O O . LEU A 1 125 ? 2.780 5.885 4.024 1.00 94.44 125 LEU A O 1
ATOM 1027 N N . ALA A 1 126 ? 2.138 3.821 4.640 1.00 93.62 126 ALA A N 1
ATOM 1028 C CA . ALA A 1 126 ? 3.478 3.320 4.906 1.00 93.62 126 ALA A CA 1
ATOM 1029 C C . ALA A 1 126 ? 3.931 2.401 3.769 1.00 93.62 126 ALA A C 1
ATOM 1031 O O . ALA A 1 126 ? 3.236 1.447 3.417 1.00 93.62 126 ALA A O 1
ATOM 1032 N N . ILE A 1 127 ? 5.107 2.667 3.205 1.00 91.56 127 ILE A N 1
ATOM 1033 C CA . ILE A 1 127 ? 5.716 1.824 2.172 1.00 91.56 127 ILE A CA 1
ATOM 1034 C C . ILE A 1 127 ? 7.009 1.238 2.723 1.00 91.56 127 ILE A C 1
ATOM 1036 O O . ILE A 1 127 ? 7.962 1.968 2.994 1.00 91.56 127 ILE A O 1
ATOM 1040 N N . VAL A 1 128 ? 7.059 -0.085 2.845 1.00 90.81 128 VAL A N 1
ATOM 1041 C CA . VAL A 1 128 ? 8.269 -0.825 3.208 1.00 90.81 128 VAL A CA 1
ATOM 1042 C C . VAL A 1 128 ? 8.927 -1.304 1.924 1.00 90.81 128 VAL A C 1
ATOM 1044 O O . VAL A 1 128 ? 8.296 -1.983 1.113 1.00 90.81 128 VAL A O 1
ATOM 1047 N N . SER A 1 129 ? 10.187 -0.950 1.705 1.00 86.25 129 SER A N 1
ATOM 1048 C CA . SER A 1 129 ? 10.906 -1.348 0.493 1.00 86.25 129 SER A CA 1
ATOM 1049 C C . SER A 1 129 ? 12.399 -1.508 0.758 1.00 86.25 129 SER A C 1
ATOM 1051 O O . SER A 1 129 ? 12.910 -1.061 1.784 1.00 86.25 129 SER A O 1
ATOM 1053 N N . SER A 1 130 ? 13.115 -2.163 -0.157 1.00 77.50 130 SER A N 1
ATOM 1054 C CA . SER A 1 130 ? 14.580 -2.193 -0.104 1.00 77.50 130 SER A CA 1
ATOM 1055 C C . SER A 1 130 ? 15.150 -0.804 -0.408 1.00 77.50 130 SER A C 1
ATOM 1057 O O . SER A 1 130 ? 14.496 0.014 -1.055 1.00 77.50 130 SER A O 1
ATOM 1059 N N . THR A 1 131 ? 16.382 -0.527 0.024 1.00 69.38 131 THR A N 1
ATOM 1060 C CA . THR A 1 131 ? 17.060 0.761 -0.224 1.00 69.38 131 THR A CA 1
ATOM 1061 C C . THR A 1 131 ? 17.077 1.145 -1.703 1.00 69.38 131 THR A C 1
ATOM 1063 O O . THR A 1 131 ? 16.845 2.306 -2.042 1.00 69.38 131 THR A O 1
ATOM 1066 N N . ASP A 1 132 ? 17.285 0.161 -2.578 1.00 64.75 132 ASP A N 1
ATOM 1067 C CA . ASP A 1 132 ? 17.414 0.362 -4.022 1.00 64.75 132 ASP A CA 1
ATOM 1068 C C . ASP A 1 132 ? 16.059 0.697 -4.665 1.00 64.75 132 ASP A C 1
ATOM 1070 O O . ASP A 1 132 ? 15.964 1.582 -5.516 1.00 64.75 132 ASP A O 1
ATOM 1074 N N . ALA A 1 133 ? 14.984 0.047 -4.214 1.00 62.53 133 ALA A N 1
ATOM 1075 C CA . ALA A 1 133 ? 13.627 0.329 -4.676 1.00 62.53 133 ALA A CA 1
ATOM 1076 C C . ALA A 1 133 ? 13.079 1.639 -4.084 1.00 62.53 133 ALA A C 1
ATOM 1078 O O . ALA A 1 133 ? 12.388 2.393 -4.767 1.00 62.53 133 ALA A O 1
ATOM 1079 N N . LEU A 1 134 ? 13.435 1.963 -2.839 1.00 61.69 134 LEU A N 1
ATOM 1080 C CA . LEU A 1 134 ? 13.059 3.210 -2.175 1.00 61.69 134 LEU A CA 1
ATOM 1081 C C . LEU A 1 134 ? 13.692 4.418 -2.874 1.00 61.69 134 LEU A C 1
ATOM 1083 O O . LEU A 1 134 ? 13.008 5.422 -3.071 1.00 61.69 134 LEU A O 1
ATOM 1087 N N . GLN A 1 135 ? 14.944 4.299 -3.335 1.00 58.59 135 GLN A N 1
ATOM 1088 C CA . GLN A 1 135 ? 15.594 5.316 -4.169 1.00 58.59 135 GLN A CA 1
ATOM 1089 C C . GLN A 1 135 ? 14.891 5.529 -5.514 1.00 58.59 135 GLN A C 1
ATOM 1091 O O . GLN A 1 135 ? 14.834 6.662 -5.981 1.00 58.59 135 GLN A O 1
ATOM 1096 N N . GLN A 1 136 ? 14.332 4.492 -6.143 1.00 59.62 136 GLN A N 1
ATOM 1097 C CA . GLN A 1 136 ? 13.550 4.678 -7.373 1.00 59.62 136 GLN A CA 1
ATOM 1098 C C . GLN A 1 136 ? 12.206 5.361 -7.083 1.00 59.62 136 GLN A C 1
ATOM 1100 O O . GLN A 1 136 ? 11.886 6.372 -7.703 1.00 59.62 136 GLN A O 1
ATOM 1105 N N . MET A 1 137 ? 11.485 4.912 -6.052 1.00 59.34 137 MET A N 1
ATOM 1106 C CA . MET A 1 137 ? 10.171 5.461 -5.694 1.00 59.34 137 MET A CA 1
ATOM 1107 C C . MET A 1 137 ? 10.221 6.922 -5.215 1.00 59.34 137 MET A C 1
ATOM 1109 O O . MET A 1 137 ? 9.332 7.703 -5.547 1.00 59.34 137 MET A O 1
ATOM 1113 N N . THR A 1 138 ? 11.256 7.327 -4.466 1.00 52.72 138 THR A N 1
ATOM 1114 C CA . THR A 1 138 ? 11.412 8.730 -4.015 1.00 52.72 138 THR A CA 1
ATOM 1115 C C . THR A 1 138 ? 11.905 9.675 -5.111 1.00 52.72 138 THR A C 1
ATOM 1117 O O . THR A 1 138 ? 11.668 10.881 -5.025 1.00 52.72 138 THR A O 1
ATOM 1120 N N . ASN A 1 139 ? 12.547 9.150 -6.157 1.00 46.91 139 ASN A N 1
ATOM 1121 C CA . ASN A 1 139 ? 12.958 9.935 -7.323 1.00 46.91 139 ASN A CA 1
ATOM 1122 C C . ASN A 1 139 ? 11.838 10.101 -8.361 1.00 46.91 139 ASN A C 1
ATOM 1124 O O . ASN A 1 139 ? 11.947 10.944 -9.257 1.00 46.91 139 ASN A O 1
ATOM 1128 N N . GLU A 1 140 ? 10.756 9.335 -8.253 1.00 53.44 140 GLU A N 1
ATOM 1129 C CA . GLU A 1 140 ? 9.710 9.307 -9.261 1.00 53.44 140 GLU A CA 1
ATOM 1130 C C . GLU A 1 140 ? 8.624 10.367 -9.056 1.00 53.44 140 GLU A C 1
ATOM 1132 O O . GLU A 1 140 ? 8.124 10.653 -7.969 1.00 53.44 140 GLU A O 1
ATOM 1137 N N . VAL A 1 141 ? 8.203 10.907 -10.198 1.00 53.72 141 VAL A N 1
ATOM 1138 C CA . VAL A 1 141 ? 7.070 11.816 -10.430 1.00 53.72 141 VAL A CA 1
ATOM 1139 C C . VAL A 1 141 ? 5.758 11.310 -9.804 1.00 53.72 141 VAL A C 1
ATOM 1141 O O . VAL A 1 141 ? 4.824 12.093 -9.630 1.00 53.72 141 VAL A O 1
ATOM 1144 N N . LEU A 1 142 ? 5.695 10.028 -9.440 1.00 61.78 142 LEU A N 1
ATOM 1145 C CA . LEU A 1 142 ? 4.530 9.326 -8.922 1.00 61.78 142 LEU A CA 1
ATOM 1146 C C . LEU A 1 142 ? 3.967 9.962 -7.642 1.00 61.78 142 LEU A C 1
ATOM 1148 O O . LEU A 1 142 ? 2.817 10.394 -7.645 1.00 61.78 142 LEU A O 1
ATOM 1152 N N . ASP A 1 143 ? 4.776 10.097 -6.585 1.00 68.00 143 ASP A N 1
ATOM 1153 C CA . ASP A 1 143 ? 4.313 10.630 -5.291 1.00 68.00 143 ASP A CA 1
ATOM 1154 C C . ASP A 1 143 ? 3.852 12.089 -5.424 1.00 68.00 143 ASP A C 1
ATOM 1156 O O . ASP A 1 143 ? 2.811 12.479 -4.899 1.00 68.00 143 ASP A O 1
ATOM 1160 N N . LYS A 1 144 ? 4.572 12.888 -6.221 1.00 69.75 144 LYS A N 1
ATOM 1161 C CA . LYS A 1 144 ? 4.204 14.286 -6.489 1.00 69.75 144 LYS A CA 1
ATOM 1162 C C . LYS A 1 144 ? 2.906 14.397 -7.282 1.00 69.75 144 LYS A C 1
ATOM 1164 O O . LYS A 1 144 ? 2.065 15.222 -6.944 1.00 69.75 144 LYS A O 1
ATOM 1169 N N . ARG A 1 145 ? 2.736 13.592 -8.334 1.00 69.12 145 ARG A N 1
ATOM 1170 C CA . ARG A 1 145 ? 1.547 13.642 -9.195 1.00 69.12 145 ARG A CA 1
ATOM 1171 C C . ARG A 1 145 ? 0.300 13.178 -8.454 1.00 69.12 145 ARG A C 1
ATOM 1173 O O . ARG A 1 145 ? -0.732 13.821 -8.578 1.00 69.12 145 ARG A O 1
ATOM 1180 N N . VAL A 1 146 ? 0.405 12.097 -7.681 1.00 71.19 146 VAL A N 1
ATOM 1181 C CA . VAL A 1 146 ? -0.716 11.592 -6.881 1.00 71.19 146 VAL A CA 1
ATOM 1182 C C . VAL A 1 146 ? -1.128 12.644 -5.851 1.00 71.19 146 VAL A C 1
ATOM 1184 O O . VAL A 1 146 ? -2.282 13.048 -5.849 1.00 71.19 146 VAL A O 1
ATOM 1187 N N . LYS A 1 147 ? -0.183 13.194 -5.075 1.00 73.75 147 LYS A N 1
ATOM 1188 C CA . LYS A 1 147 ? -0.477 14.198 -4.035 1.00 73.75 147 LYS A CA 1
ATOM 1189 C C . LYS A 1 147 ? -1.092 15.504 -4.547 1.00 73.75 147 LYS A C 1
ATOM 1191 O O . LYS A 1 147 ? -1.736 16.198 -3.769 1.00 73.75 147 LYS A O 1
ATOM 1196 N N . VAL A 1 148 ? -0.876 15.868 -5.813 1.00 76.81 148 VAL A N 1
ATOM 1197 C CA . VAL A 1 148 ? -1.503 17.058 -6.422 1.00 76.81 148 VAL A CA 1
ATOM 1198 C C . VAL A 1 148 ? -2.974 16.812 -6.766 1.00 76.81 148 VAL A C 1
ATOM 1200 O O . VAL A 1 148 ? -3.778 17.735 -6.691 1.00 76.81 148 VAL A O 1
ATOM 1203 N N . GLU A 1 149 ? -3.325 15.581 -7.132 1.00 77.88 149 GLU A N 1
ATOM 1204 C CA . GLU A 1 149 ? -4.633 15.224 -7.699 1.00 77.88 149 GLU A CA 1
ATOM 1205 C C . GLU A 1 149 ? -5.548 14.505 -6.689 1.00 77.88 149 GLU A C 1
ATOM 1207 O O . GLU A 1 149 ? -6.666 14.113 -7.023 1.00 77.88 149 GLU A O 1
ATOM 1212 N N . THR A 1 150 ? -5.091 14.307 -5.449 1.00 76.00 150 THR A N 1
ATOM 1213 C CA . THR A 1 150 ? -5.839 13.612 -4.392 1.00 76.00 150 THR A CA 1
ATOM 1214 C C . THR A 1 150 ? -5.951 14.461 -3.126 1.00 76.00 150 THR A C 1
ATOM 1216 O O . THR A 1 150 ? -5.122 15.347 -2.905 1.00 76.00 150 THR A O 1
ATOM 1219 N N . PRO A 1 151 ? -6.926 14.170 -2.240 1.00 79.75 151 PRO A N 1
ATOM 1220 C CA . PRO A 1 151 ? -6.924 14.704 -0.883 1.00 79.75 151 PRO A CA 1
ATOM 1221 C C . PRO A 1 151 ? -5.568 14.482 -0.192 1.00 79.75 151 PRO A C 1
ATOM 1223 O O . PRO A 1 151 ? -4.868 13.518 -0.516 1.00 79.75 151 PRO A O 1
ATOM 1226 N N . PRO A 1 152 ? -5.171 15.363 0.741 1.00 83.06 152 PRO A N 1
ATOM 1227 C CA . PRO A 1 152 ? -3.883 15.249 1.408 1.00 83.06 152 PRO A CA 1
ATOM 1228 C C . PRO A 1 152 ? -3.823 13.984 2.271 1.00 83.06 152 PRO A C 1
ATOM 1230 O O . PRO A 1 152 ? -4.659 13.781 3.147 1.00 83.06 152 PRO A O 1
ATOM 1233 N N . PHE A 1 153 ? -2.785 13.179 2.054 1.00 86.94 153 PHE A N 1
ATOM 1234 C CA . PHE A 1 153 ? -2.418 12.031 2.879 1.00 86.94 153 PHE A CA 1
ATOM 1235 C C . PHE A 1 153 ? -0.902 12.029 3.106 1.00 86.94 153 PHE A C 1
ATOM 1237 O O . PHE A 1 153 ? -0.129 12.616 2.337 1.00 86.94 153 PHE A O 1
ATOM 1244 N N . ILE A 1 154 ? -0.466 11.391 4.187 1.00 90.31 154 ILE A N 1
ATOM 1245 C CA . ILE A 1 154 ? 0.938 11.318 4.579 1.00 90.31 154 ILE A CA 1
ATOM 1246 C C . ILE A 1 154 ? 1.510 9.991 4.096 1.00 90.31 154 ILE A C 1
ATOM 1248 O O . ILE A 1 154 ? 1.081 8.925 4.530 1.00 90.31 154 ILE A O 1
ATOM 1252 N N . THR A 1 155 ? 2.506 10.074 3.218 1.00 89.56 155 THR A N 1
ATOM 1253 C CA . THR A 1 155 ? 3.316 8.924 2.805 1.00 89.56 155 THR A CA 1
ATOM 1254 C C . THR A 1 155 ? 4.607 8.905 3.608 1.00 89.56 155 THR A C 1
ATOM 1256 O O . THR A 1 155 ? 5.328 9.907 3.610 1.00 89.56 155 THR A O 1
ATOM 1259 N N . GLN A 1 156 ? 4.942 7.769 4.211 1.00 89.81 156 GLN A N 1
ATOM 1260 C CA . GLN A 1 156 ? 6.248 7.539 4.816 1.00 89.81 156 GLN A CA 1
ATOM 1261 C C . GLN A 1 156 ? 6.849 6.219 4.331 1.00 89.81 156 GLN A C 1
ATOM 1263 O O . GLN A 1 156 ? 6.148 5.236 4.091 1.00 89.81 156 GLN A O 1
ATOM 1268 N N . TYR A 1 157 ? 8.166 6.227 4.148 1.00 88.94 157 TYR A N 1
ATOM 1269 C CA . TYR A 1 157 ? 8.916 5.090 3.639 1.00 88.94 157 TYR A CA 1
ATOM 1270 C C . TYR A 1 157 ? 9.766 4.485 4.750 1.00 88.94 157 TYR A C 1
ATOM 1272 O O . TYR A 1 157 ? 10.379 5.214 5.533 1.00 88.94 157 TYR A O 1
ATOM 1280 N N . PHE A 1 158 ? 9.825 3.160 4.784 1.00 89.69 158 PHE A N 1
ATOM 1281 C CA . PHE A 1 158 ? 10.491 2.393 5.825 1.00 89.69 158 PHE A CA 1
ATOM 1282 C C . PHE A 1 158 ? 11.350 1.285 5.216 1.00 89.69 158 PHE A C 1
ATOM 1284 O O . PHE A 1 158 ? 11.078 0.781 4.124 1.00 89.69 158 PHE A O 1
ATOM 1291 N N . LEU A 1 159 ? 12.388 0.892 5.952 1.00 89.19 159 LEU A N 1
ATOM 1292 C CA . LEU A 1 159 ? 13.186 -0.302 5.655 1.00 89.19 159 LEU A CA 1
ATOM 1293 C C . LEU A 1 159 ? 12.728 -1.517 6.474 1.00 89.19 159 LEU A C 1
ATOM 1295 O O . LEU A 1 159 ? 13.052 -2.646 6.112 1.00 89.19 159 LEU A O 1
ATOM 1299 N N . SER A 1 160 ? 11.978 -1.284 7.554 1.00 88.88 160 SER A N 1
ATOM 1300 C CA . SER A 1 160 ? 11.429 -2.299 8.450 1.00 88.88 160 SER A CA 1
ATOM 1301 C C . SER A 1 160 ? 9.905 -2.231 8.445 1.00 88.88 160 SER A C 1
ATOM 1303 O O . SER A 1 160 ? 9.322 -1.147 8.485 1.00 88.88 160 SER A O 1
ATOM 1305 N N . GLU A 1 161 ? 9.260 -3.393 8.393 1.00 88.25 161 GLU A N 1
ATOM 1306 C CA . GLU A 1 161 ? 7.805 -3.499 8.533 1.00 88.25 161 GLU A CA 1
ATOM 1307 C C . GLU A 1 161 ? 7.344 -3.193 9.963 1.00 88.25 161 GLU A C 1
ATOM 1309 O O . GLU A 1 161 ? 6.271 -2.625 10.146 1.00 88.25 161 GLU A O 1
ATOM 1314 N N . GLU A 1 162 ? 8.171 -3.505 10.963 1.00 89.75 162 GLU A N 1
ATOM 1315 C CA . GLU A 1 162 ? 7.900 -3.197 12.370 1.00 89.75 162 GLU A CA 1
ATOM 1316 C C . GLU A 1 162 ? 7.794 -1.682 12.584 1.00 89.75 162 GLU A C 1
ATOM 1318 O O . GLU A 1 162 ? 6.743 -1.203 13.003 1.00 89.75 162 GLU A O 1
ATOM 1323 N N . ASP A 1 163 ? 8.808 -0.919 12.163 1.00 90.56 163 ASP A N 1
ATOM 1324 C CA . ASP A 1 163 ? 8.814 0.549 12.263 1.00 90.56 163 ASP A CA 1
ATOM 1325 C C . ASP A 1 163 ? 7.615 1.180 11.534 1.00 90.56 163 ASP A C 1
ATOM 1327 O O . ASP A 1 163 ? 7.012 2.148 12.003 1.00 90.56 163 ASP A O 1
ATOM 1331 N N . ALA A 1 164 ? 7.259 0.626 10.369 1.00 92.38 164 ALA A N 1
ATOM 1332 C CA . ALA A 1 164 ? 6.120 1.080 9.580 1.00 92.38 164 ALA A CA 1
ATOM 1333 C C . ALA A 1 164 ? 4.793 0.867 10.318 1.00 92.38 164 ALA A C 1
ATOM 1335 O O . ALA A 1 164 ? 3.927 1.746 10.310 1.00 92.38 164 ALA A O 1
ATOM 1336 N N . LEU A 1 165 ? 4.628 -0.292 10.958 1.00 91.81 165 LEU A N 1
ATOM 1337 C CA . LEU A 1 165 ? 3.448 -0.601 11.756 1.00 91.81 165 LEU A CA 1
ATOM 1338 C C . LEU A 1 165 ? 3.368 0.248 13.015 1.00 91.81 165 LEU A C 1
ATOM 1340 O O . LEU A 1 165 ? 2.301 0.789 13.295 1.00 91.81 165 LEU A O 1
ATOM 1344 N N . GLU A 1 166 ? 4.467 0.397 13.751 1.00 92.19 166 GLU A N 1
ATOM 1345 C CA . GLU A 1 166 ? 4.508 1.250 14.940 1.00 92.19 166 GLU A CA 1
ATOM 1346 C C . GLU A 1 166 ? 4.090 2.681 14.603 1.00 92.19 166 GLU A C 1
ATOM 1348 O O . GLU A 1 166 ? 3.256 3.267 15.296 1.00 92.19 166 GLU A O 1
ATOM 1353 N N . TRP A 1 167 ? 4.594 3.217 13.489 1.00 94.62 167 TRP A N 1
ATOM 1354 C CA . TRP A 1 167 ? 4.208 4.537 13.007 1.00 94.62 167 TRP A CA 1
ATOM 1355 C C . TRP A 1 167 ? 2.714 4.631 12.674 1.00 94.62 167 TRP A C 1
ATOM 1357 O O . TRP A 1 167 ? 2.050 5.570 13.108 1.00 94.62 167 TRP A O 1
ATOM 1367 N N . LEU A 1 168 ? 2.163 3.654 11.947 1.00 93.38 168 LEU A N 1
ATOM 1368 C CA . LEU A 1 168 ? 0.743 3.650 11.581 1.00 93.38 168 LEU A CA 1
ATOM 1369 C C . LEU A 1 168 ? -0.180 3.505 12.791 1.00 93.38 168 LEU A C 1
ATOM 1371 O O . LEU A 1 168 ? -1.256 4.100 12.815 1.00 93.38 168 LEU A O 1
ATOM 1375 N N . VAL A 1 169 ? 0.203 2.713 13.789 1.00 91.19 169 VAL A N 1
ATOM 1376 C CA . VAL A 1 169 ? -0.597 2.516 15.005 1.00 91.19 169 VAL A CA 1
ATOM 1377 C C . VAL A 1 169 ? -0.532 3.747 15.914 1.00 91.19 169 VAL A C 1
ATOM 1379 O O . VAL A 1 169 ? -1.521 4.063 16.570 1.00 91.19 169 VAL A O 1
ATOM 1382 N N . ALA A 1 170 ? 0.591 4.468 15.923 1.00 90.31 170 ALA A N 1
ATOM 1383 C CA . ALA A 1 170 ? 0.758 5.698 16.697 1.00 90.31 170 ALA A CA 1
ATOM 1384 C C . ALA A 1 170 ? 0.124 6.951 16.056 1.00 90.31 170 ALA A C 1
ATOM 1386 O O . ALA A 1 170 ? -0.028 7.959 16.750 1.00 90.31 170 ALA A O 1
ATOM 1387 N N . ALA A 1 171 ? -0.203 6.903 14.760 1.00 83.44 171 ALA A N 1
ATOM 1388 C CA . ALA A 1 171 ? -0.817 7.990 13.989 1.00 83.44 171 ALA A CA 1
ATOM 1389 C C . ALA A 1 171 ? -2.325 8.142 14.246 1.00 83.44 171 ALA A C 1
ATOM 1391 O O . ALA A 1 171 ? -2.768 9.302 14.396 1.00 83.44 171 ALA A O 1
#

Secondary structure (DSSP, 8-state):
--HHHHHHHHHHHHHHHHHSSS---HHHH-SSSSS---EEEEEE-SSEEEEEETTTTEEEEEE-S---HHHHHHHHHHHHHHHHHHT-SEEEEE-TTT-PPPHHHHHHHHHHHHHHHTTS---EEEEE--HHHHHHHHHSHHHHHHHHHS---EEEEES-HHHHHHHHHH-